Protein AF-A0AAV0XQW1-F1 (afdb_monomer)

Nearest PDB structures (foldseek):
  3zo5-assembly1_A  TM=8.911E-01  e=7.361E-09  Homo sapiens
  2iy1-assembly2_C  TM=8.736E-01  e=1.160E-08  Homo sapiens
  1tgz-assembly1_A  TM=8.941E-01  e=2.083E-08  Homo sapiens
  2g4d-assembly2_C  TM=8.515E-01  e=1.606E-08  Homo sapiens
  2xre-assembly1_B  TM=8.566E-01  e=4.850E-08  Homo sapiens

Secondary structure (DSSP, 8-state):
-----------PPPHHHHHHHHHHHHHH-SS-EEE--TTHHHHHHHHHHHHGGGGG-S-GGGSSEEEEEEEETTEEEEEEEETTTTEEEEEE-TTS--HHHHHHHHHHHHHHHHHTTPPPP-PEEEEEE----SSGGGS--

InterPro domains:
  IPR003653 Ulp1 protease family, C-terminal catalytic domain [PS50600] (1-141)
  IPR038765 Papain-like cysteine peptidase superfamily [SSF54001] (14-140)

Foldseek 3Di:
DDDPPPPDDLDADDQVNLVVVVVVVCVPDPFQEAEARQCLLVCCVVVNDPVSVVRCVDVNLPGQKYWHWYADPLAIKIWIARNVVQETEIEGAPPDDCVVVSVSVLVVQQVSCVVVVHHRDDHHYYYDHDPHDPDSRPNSD

Organism: NCBI:txid13131

Solvent-accessible surface area (backbone atoms only — not comparable to full-atom values): 8409 Å² total; per-residue (Å²): 141,81,82,81,78,78,79,71,80,87,59,63,72,48,67,69,58,54,41,53,50,46,50,49,53,39,69,73,43,94,56,54,47,44,66,52,54,56,63,47,62,62,48,35,72,75,58,32,77,75,70,44,41,78,85,53,71,58,70,69,81,79,27,52,35,39,39,40,50,42,81,54,96,76,34,36,31,42,38,39,32,35,55,86,78,35,34,40,36,38,41,35,53,80,90,63,88,58,66,66,60,53,51,51,50,51,50,50,53,36,55,50,31,47,74,74,73,39,77,69,73,84,68,44,79,46,80,43,77,50,85,79,66,98,46,55,54,56,45,66,119

Mean predicted aligned error: 7.49 Å

Structure (mmCIF, N/CA/C/O backbone):
data_AF-A0AAV0XQW1-F1
#
_entry.id   AF-A0AAV0XQW1-F1
#
loop_
_atom_site.group_PDB
_atom_site.id
_atom_site.type_symbol
_atom_site.label_atom_id
_atom_site.label_alt_id
_atom_site.label_comp_id
_atom_site.label_asym_id
_atom_site.label_entity_id
_atom_site.label_seq_id
_atom_site.pdbx_PDB_ins_code
_atom_site.Cartn_x
_atom_site.Cartn_y
_atom_site.Cartn_z
_atom_site.occupancy
_atom_site.B_iso_or_equiv
_atom_site.auth_seq_id
_atom_site.auth_comp_id
_atom_site.auth_asym_id
_atom_site.auth_atom_id
_atom_site.pdbx_PDB_model_num
ATOM 1 N N . MET A 1 1 ? 1.224 -16.146 -49.304 1.00 38.97 1 MET A N 1
ATOM 2 C CA . MET A 1 1 ? 1.837 -15.826 -47.997 1.00 38.97 1 MET A CA 1
ATOM 3 C C . MET A 1 1 ? 1.638 -14.343 -47.729 1.00 38.97 1 MET A C 1
ATOM 5 O O . MET A 1 1 ? 2.346 -13.537 -48.308 1.00 38.97 1 MET A O 1
ATOM 9 N N . ALA A 1 2 ? 0.646 -13.985 -46.917 1.00 38.47 2 ALA A N 1
ATOM 10 C CA . ALA A 1 2 ? 0.501 -12.642 -46.366 1.00 38.47 2 ALA A CA 1
ATOM 11 C C . ALA A 1 2 ? 0.439 -12.821 -44.848 1.00 38.47 2 ALA A C 1
ATOM 13 O O . ALA A 1 2 ? -0.540 -13.347 -44.322 1.00 38.47 2 ALA A O 1
ATOM 14 N N . GLY A 1 3 ? 1.544 -12.519 -44.168 1.00 41.91 3 GLY A N 1
ATOM 15 C CA . GLY A 1 3 ? 1.596 -12.537 -42.713 1.00 41.91 3 GLY A CA 1
ATOM 16 C C . GLY A 1 3 ? 0.841 -11.325 -42.194 1.00 41.91 3 GLY A C 1
ATOM 17 O O . GLY A 1 3 ? 1.298 -10.199 -42.371 1.00 41.91 3 GLY A O 1
ATOM 18 N N . PHE A 1 4 ? -0.314 -11.548 -41.571 1.00 42.53 4 PHE A N 1
ATOM 19 C CA . PHE A 1 4 ? -0.938 -10.547 -40.718 1.00 42.53 4 PHE A CA 1
ATOM 20 C C . PHE A 1 4 ? 0.000 -10.314 -39.532 1.00 42.53 4 PHE A C 1
ATOM 22 O O . PHE A 1 4 ? 0.015 -11.084 -38.575 1.00 42.53 4 PHE A O 1
ATOM 29 N N . GLY A 1 5 ? 0.835 -9.280 -39.623 1.00 43.31 5 GLY A N 1
ATOM 30 C CA . GLY A 1 5 ? 1.560 -8.763 -38.476 1.00 43.31 5 GLY A CA 1
ATOM 31 C C . GLY A 1 5 ? 0.544 -8.164 -37.515 1.00 43.31 5 GLY A C 1
ATOM 32 O O . GLY A 1 5 ? 0.135 -7.019 -37.679 1.00 43.31 5 GLY A O 1
ATOM 33 N N . THR A 1 6 ? 0.100 -8.944 -36.534 1.00 43.91 6 THR A N 1
ATOM 34 C CA . THR A 1 6 ? -0.594 -8.413 -35.364 1.00 43.91 6 THR A CA 1
ATOM 35 C C . THR A 1 6 ? 0.389 -7.513 -34.628 1.00 43.91 6 THR A C 1
ATOM 37 O O . THR A 1 6 ? 1.218 -7.986 -33.851 1.00 43.91 6 THR A O 1
ATOM 40 N N . THR A 1 7 ? 0.331 -6.210 -34.889 1.00 40.72 7 THR A N 1
ATOM 41 C CA . THR A 1 7 ? 0.895 -5.198 -33.999 1.00 40.72 7 THR A CA 1
ATOM 42 C C . THR A 1 7 ? 0.102 -5.258 -32.699 1.00 40.72 7 THR A C 1
ATOM 44 O O . THR A 1 7 ? -0.914 -4.581 -32.547 1.00 40.72 7 THR A O 1
ATOM 47 N N . PHE A 1 8 ? 0.515 -6.131 -31.780 1.00 46.94 8 PHE A N 1
ATOM 48 C CA . PHE A 1 8 ? 0.062 -6.059 -30.398 1.00 46.94 8 PHE A CA 1
ATOM 49 C C . PHE A 1 8 ? 0.449 -4.678 -29.867 1.00 46.94 8 PHE A C 1
ATOM 51 O O . PHE A 1 8 ? 1.586 -4.240 -30.045 1.00 46.94 8 PHE A O 1
ATOM 58 N N . TYR A 1 9 ? -0.524 -3.970 -29.298 1.00 46.00 9 TYR A N 1
ATOM 59 C CA . TYR A 1 9 ? -0.374 -2.613 -28.789 1.00 46.00 9 TYR A CA 1
ATOM 60 C C . TYR A 1 9 ? 0.872 -2.503 -27.898 1.00 46.00 9 TYR A C 1
ATOM 62 O O . TYR A 1 9 ? 0.914 -3.048 -26.803 1.00 46.00 9 TYR A O 1
ATOM 70 N N . THR A 1 10 ? 1.88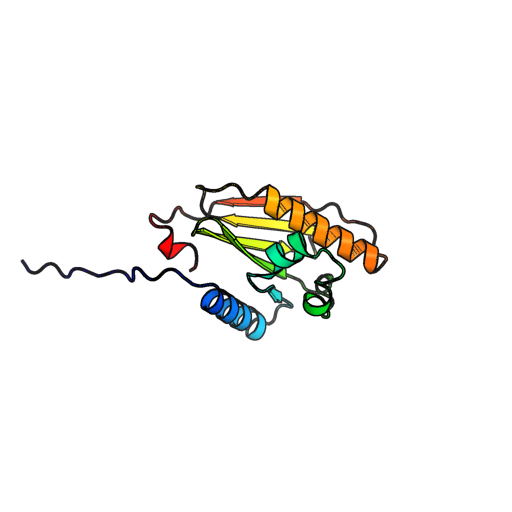4 -1.760 -28.343 1.00 51.03 10 THR A N 1
ATOM 71 C CA . THR A 1 10 ? 3.092 -1.437 -27.564 1.00 51.03 10 THR A CA 1
ATOM 72 C C . THR A 1 10 ? 2.829 -0.313 -26.555 1.00 51.03 10 THR A C 1
ATOM 74 O O . THR A 1 10 ? 3.715 0.486 -26.258 1.00 51.03 10 THR A O 1
ATOM 77 N N . TYR A 1 11 ? 1.589 -0.167 -26.084 1.00 59.00 11 TYR A N 1
ATOM 78 C CA . TYR A 1 11 ? 1.206 0.956 -25.239 1.00 59.00 11 TYR A CA 1
ATOM 79 C C . TYR A 1 11 ? 1.411 0.573 -23.776 1.00 59.00 11 TYR A C 1
ATOM 81 O O . TYR A 1 11 ? 0.718 -0.296 -23.255 1.00 59.00 11 TYR A O 1
ATOM 89 N N . LYS A 1 12 ? 2.381 1.211 -23.113 1.00 66.38 12 LYS A N 1
ATOM 90 C CA . LYS A 1 12 ? 2.540 1.089 -21.660 1.00 66.38 12 LYS A CA 1
ATOM 91 C C . LYS A 1 12 ? 1.329 1.720 -20.974 1.00 66.38 12 LYS A C 1
ATOM 93 O O . LYS A 1 12 ? 0.874 2.796 -21.366 1.00 66.38 12 LYS A O 1
ATOM 98 N N . TYR A 1 13 ? 0.818 1.061 -19.941 1.00 78.56 13 TYR A N 1
ATOM 99 C CA . TYR A 1 13 ? -0.263 1.606 -19.130 1.00 78.56 13 TYR A CA 1
ATOM 100 C C . TYR A 1 13 ? 0.299 2.747 -18.286 1.00 78.56 13 TYR A C 1
ATOM 102 O O . TYR A 1 13 ? 1.233 2.539 -17.518 1.00 78.56 13 TYR A O 1
ATOM 110 N N . ASN A 1 14 ? -0.237 3.953 -18.470 1.00 88.38 14 ASN A N 1
ATOM 111 C CA . ASN A 1 14 ? 0.152 5.112 -17.671 1.00 88.38 14 ASN A CA 1
ATOM 112 C C . ASN A 1 14 ? -0.661 5.190 -16.373 1.00 88.38 14 ASN A C 1
ATOM 114 O O . ASN A 1 14 ? -1.723 4.577 -16.227 1.00 88.38 14 ASN A O 1
ATOM 118 N N . GLU A 1 15 ? -0.175 6.008 -15.448 1.00 90.44 15 GLU A N 1
ATOM 119 C CA . GLU A 1 15 ? -0.722 6.211 -14.111 1.00 90.44 15 GLU A CA 1
ATOM 120 C C . GLU A 1 15 ? -2.193 6.641 -14.164 1.00 90.44 15 GLU A C 1
ATOM 122 O O . GLU A 1 15 ? -3.027 6.136 -13.416 1.00 90.44 15 GLU A O 1
ATOM 127 N N . ASN A 1 16 ? -2.547 7.536 -15.091 1.00 91.31 16 ASN A N 1
ATOM 128 C CA . ASN A 1 16 ? -3.919 8.019 -15.259 1.00 91.31 16 ASN A CA 1
ATOM 129 C C . ASN A 1 16 ? -4.885 6.892 -15.656 1.00 91.31 16 ASN A C 1
ATOM 131 O O . ASN A 1 16 ? -6.009 6.834 -15.159 1.00 91.31 16 ASN A O 1
ATOM 135 N N . MET A 1 17 ? -4.460 5.993 -16.544 1.00 90.81 17 MET A N 1
ATOM 136 C CA . MET A 1 17 ? -5.272 4.854 -16.961 1.00 90.81 17 MET A CA 1
ATOM 137 C C . MET A 1 17 ? -5.450 3.849 -15.819 1.00 90.81 17 MET A C 1
ATOM 139 O O . MET A 1 17 ? -6.576 3.414 -15.583 1.00 90.81 17 MET A O 1
ATOM 143 N N . ILE A 1 18 ? -4.382 3.546 -15.072 1.00 92.00 18 ILE A N 1
ATOM 144 C CA . ILE A 1 18 ? -4.449 2.673 -13.889 1.00 92.00 18 ILE A CA 1
ATOM 145 C C . ILE A 1 18 ? -5.386 3.259 -12.828 1.00 92.00 18 ILE A C 1
ATOM 147 O O . ILE A 1 18 ? -6.285 2.566 -12.353 1.00 92.00 18 ILE A O 1
ATOM 151 N N . ASN A 1 19 ? -5.244 4.548 -12.510 1.00 93.62 19 ASN A N 1
ATOM 152 C CA . ASN A 1 19 ? -6.105 5.235 -11.547 1.00 93.62 19 ASN A CA 1
ATOM 153 C C . ASN A 1 19 ? -7.585 5.164 -11.950 1.00 93.62 19 ASN A C 1
ATOM 155 O O . ASN A 1 19 ? -8.418 4.730 -11.158 1.00 93.62 19 ASN A O 1
ATOM 159 N N . LYS A 1 20 ? -7.908 5.494 -13.208 1.00 93.38 20 LYS A N 1
ATOM 160 C CA . LYS A 1 20 ? -9.285 5.408 -13.725 1.00 93.38 20 LYS A CA 1
ATOM 161 C C . LYS A 1 20 ? -9.849 3.993 -13.646 1.00 93.38 20 LYS A C 1
ATOM 163 O O . LYS A 1 20 ? -11.023 3.816 -13.333 1.00 93.38 20 LYS A O 1
ATOM 168 N N . TYR A 1 21 ? -9.034 2.986 -13.940 1.00 93.31 21 TYR A N 1
ATOM 169 C CA . TYR A 1 21 ? -9.467 1.596 -13.874 1.00 93.31 21 TYR A CA 1
ATOM 170 C C . TYR A 1 21 ? -9.763 1.154 -12.434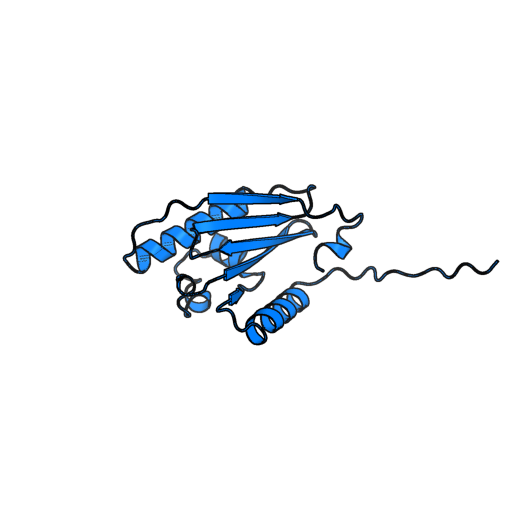 1.00 93.31 21 TYR A C 1
ATOM 172 O O . TYR A 1 21 ? -10.797 0.538 -12.173 1.00 93.31 21 TYR A O 1
ATOM 180 N N . LEU A 1 22 ? -8.913 1.528 -11.476 1.00 93.69 22 LEU A N 1
ATOM 181 C CA . LEU A 1 22 ? -9.160 1.265 -10.058 1.00 93.69 22 LEU A CA 1
ATOM 182 C C . LEU A 1 22 ? -10.403 2.000 -9.537 1.00 93.69 22 LEU A C 1
ATOM 184 O O . LEU A 1 22 ? -11.180 1.422 -8.771 1.00 93.69 22 LEU A O 1
ATOM 188 N N . ASP A 1 23 ? -10.647 3.228 -9.991 1.00 93.25 23 ASP A N 1
ATOM 189 C CA . ASP A 1 23 ? -11.872 3.965 -9.669 1.00 93.25 23 ASP A CA 1
ATOM 190 C C . ASP A 1 23 ? -13.122 3.237 -10.192 1.00 93.25 23 ASP A C 1
ATOM 192 O O . ASP A 1 23 ? -14.116 3.113 -9.471 1.00 93.25 23 ASP A O 1
ATOM 196 N N . LEU A 1 24 ? -13.069 2.665 -11.402 1.00 93.69 24 LEU A N 1
ATOM 197 C CA . LEU A 1 24 ? -14.155 1.832 -11.931 1.00 93.69 24 LEU A CA 1
ATOM 198 C C . LEU A 1 24 ? -14.388 0.581 -11.071 1.00 93.69 24 LEU A C 1
ATOM 200 O O . LEU A 1 24 ? -15.533 0.302 -10.712 1.00 93.69 24 LEU A O 1
ATOM 204 N N . ILE A 1 25 ? -13.322 -0.132 -10.684 1.00 91.44 25 ILE A N 1
ATOM 205 C CA . ILE A 1 25 ? -13.415 -1.316 -9.810 1.00 91.44 25 ILE A CA 1
ATOM 206 C C . ILE A 1 25 ? -14.073 -0.952 -8.477 1.00 91.44 25 ILE A C 1
ATOM 208 O O . ILE A 1 25 ? -14.979 -1.649 -8.015 1.00 91.44 25 ILE A O 1
ATOM 212 N N . THR A 1 26 ? -13.626 0.133 -7.845 1.00 91.62 26 THR A N 1
ATOM 213 C CA . THR A 1 26 ? -14.165 0.551 -6.544 1.00 91.62 26 THR A CA 1
ATOM 214 C C . THR A 1 26 ? -15.608 1.037 -6.635 1.00 91.62 26 THR A C 1
ATOM 216 O O . THR A 1 26 ? -16.384 0.756 -5.725 1.00 91.62 26 THR A O 1
ATOM 219 N N . THR A 1 27 ? -15.993 1.688 -7.737 1.00 90.62 27 THR A N 1
ATOM 220 C CA . THR A 1 27 ? -17.355 2.203 -7.950 1.00 90.62 27 THR A CA 1
ATOM 221 C C . THR A 1 27 ? -18.360 1.093 -8.263 1.00 90.62 27 THR A C 1
ATOM 223 O O . THR A 1 27 ? -19.498 1.144 -7.802 1.00 90.62 27 THR A O 1
ATOM 226 N N . GLN A 1 28 ? -17.963 0.082 -9.040 1.00 90.31 28 GLN A N 1
ATOM 227 C CA . GLN A 1 28 ? -18.856 -1.008 -9.459 1.00 90.31 28 GLN A CA 1
ATOM 228 C C . GLN A 1 28 ? -18.962 -2.138 -8.426 1.00 90.31 28 GLN A C 1
ATOM 230 O O . GLN A 1 28 ? -19.902 -2.934 -8.451 1.00 90.31 28 GLN A O 1
ATOM 235 N N . SER A 1 29 ? -17.998 -2.233 -7.512 1.00 88.19 29 SER A N 1
ATOM 236 C CA . SER A 1 29 ? -17.962 -3.274 -6.494 1.00 88.19 29 SER A CA 1
ATOM 237 C C . SER A 1 29 ? -19.018 -3.061 -5.403 1.00 88.19 29 SER A C 1
ATOM 239 O O . SER A 1 29 ? -19.082 -2.019 -4.758 1.00 88.19 29 SER A O 1
ATOM 241 N N . THR A 1 30 ? -19.768 -4.117 -5.074 1.00 87.44 30 THR A N 1
ATOM 242 C CA . THR A 1 30 ? -20.634 -4.160 -3.877 1.00 87.44 30 THR A CA 1
ATOM 243 C C . THR A 1 30 ? -19.841 -4.347 -2.575 1.00 87.44 30 THR A C 1
ATOM 245 O O . THR A 1 30 ? -20.364 -4.175 -1.470 1.00 87.44 30 THR A O 1
ATOM 248 N N . LEU A 1 31 ? -18.556 -4.706 -2.674 1.00 87.44 31 LEU A N 1
ATOM 249 C CA . LEU A 1 31 ? -17.630 -4.749 -1.546 1.00 87.44 31 LEU A CA 1
ATOM 250 C C . LEU A 1 31 ? -17.107 -3.342 -1.240 1.00 87.44 31 LEU A C 1
ATOM 252 O O . LEU A 1 31 ? -16.810 -2.570 -2.146 1.00 87.44 31 LEU A O 1
ATOM 256 N N . LYS A 1 32 ? -16.898 -3.044 0.049 1.00 90.12 32 LYS A N 1
ATOM 257 C CA . LYS A 1 32 ? -16.198 -1.828 0.493 1.00 90.12 32 LYS A CA 1
ATOM 258 C C . LYS A 1 32 ? -14.713 -1.929 0.129 1.00 90.12 32 LYS A C 1
ATOM 260 O O . LYS A 1 32 ? -13.937 -2.451 0.933 1.00 90.12 32 LYS A O 1
ATOM 265 N N . ILE A 1 33 ? -14.346 -1.477 -1.065 1.00 93.44 33 ILE A N 1
ATOM 266 C CA . ILE A 1 33 ? -12.967 -1.424 -1.564 1.00 93.44 33 ILE A CA 1
ATOM 267 C C . ILE A 1 33 ? -12.501 0.033 -1.553 1.00 93.44 33 ILE A C 1
ATOM 269 O O . ILE A 1 33 ? -13.267 0.932 -1.885 1.00 93.44 33 ILE A O 1
ATOM 273 N N . HIS A 1 34 ? -11.253 0.265 -1.160 1.00 94.00 34 HIS A N 1
ATOM 274 C CA . HIS A 1 34 ? -10.587 1.551 -1.335 1.00 94.00 34 HIS A CA 1
ATOM 275 C C . HIS A 1 34 ? -9.349 1.367 -2.201 1.00 94.00 34 HIS A C 1
ATOM 277 O O . HIS A 1 34 ? -8.537 0.491 -1.920 1.00 94.00 34 HIS A O 1
ATOM 283 N N . ALA A 1 35 ? -9.194 2.189 -3.229 1.00 95.00 35 ALA A N 1
ATOM 284 C CA . ALA A 1 35 ? -7.980 2.250 -4.022 1.00 95.00 35 ALA A CA 1
ATOM 285 C C . ALA A 1 35 ? -7.263 3.570 -3.746 1.00 95.00 35 ALA A C 1
ATOM 287 O O . ALA A 1 35 ? -7.897 4.623 -3.673 1.00 95.00 35 ALA A O 1
ATOM 288 N N . PHE A 1 36 ? -5.949 3.497 -3.573 1.00 95.62 36 PHE A N 1
ATOM 289 C CA . PHE A 1 36 ? -5.095 4.675 -3.572 1.00 95.62 36 PHE A CA 1
ATOM 290 C C . PHE A 1 36 ? -4.695 5.038 -5.000 1.00 95.62 36 PHE A C 1
ATOM 292 O O . PHE A 1 36 ? -4.590 4.161 -5.856 1.00 95.62 36 PHE A O 1
ATOM 299 N N . ASN A 1 37 ? -4.429 6.326 -5.236 1.00 94.06 37 ASN A N 1
ATOM 300 C CA . ASN A 1 37 ? -3.758 6.731 -6.469 1.00 94.06 37 ASN A CA 1
ATOM 301 C C . ASN A 1 37 ? -2.341 6.140 -6.499 1.00 94.06 37 ASN A C 1
ATOM 303 O O . ASN A 1 37 ? -1.724 5.978 -5.441 1.00 94.06 37 ASN A O 1
ATOM 307 N N . VAL A 1 38 ? -1.810 5.934 -7.700 1.00 93.75 38 VAL A N 1
ATOM 308 C CA . VAL A 1 38 ? -0.411 5.545 -7.935 1.00 93.75 38 VAL A CA 1
ATOM 309 C C . VAL A 1 38 ? 0.578 6.429 -7.173 1.00 93.75 38 VAL A C 1
ATOM 311 O O . VAL A 1 38 ? 1.477 5.908 -6.518 1.00 93.75 38 VAL A O 1
ATOM 314 N N . ASP A 1 39 ? 0.353 7.743 -7.131 1.00 92.75 39 ASP A N 1
ATOM 315 C CA . ASP A 1 39 ? 1.291 8.683 -6.498 1.00 92.75 39 ASP A CA 1
ATOM 316 C C . ASP A 1 39 ? 1.302 8.612 -4.960 1.00 92.75 39 ASP A C 1
ATOM 318 O O . ASP A 1 39 ? 2.112 9.264 -4.294 1.00 92.75 39 ASP A O 1
ATOM 322 N N . PHE A 1 40 ? 0.373 7.867 -4.349 1.00 94.25 40 PHE A N 1
ATOM 323 C CA . PHE A 1 40 ? 0.189 7.893 -2.902 1.00 94.25 40 PHE A CA 1
ATOM 324 C C . PHE A 1 40 ? 1.426 7.416 -2.142 1.00 94.25 40 PHE A C 1
ATOM 326 O O . PHE A 1 40 ? 1.797 8.036 -1.144 1.00 94.25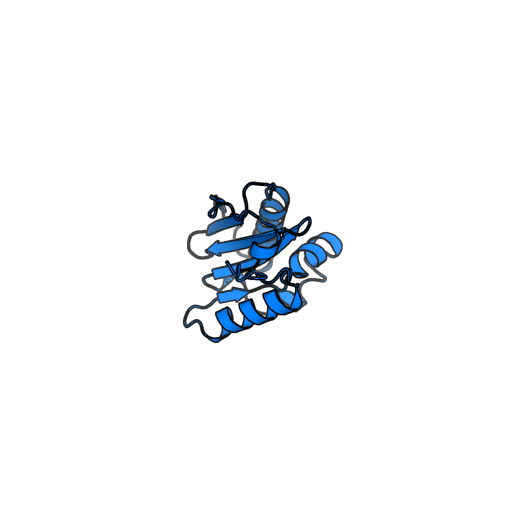 40 PHE A O 1
ATOM 333 N N . LEU A 1 41 ? 2.026 6.296 -2.559 1.00 93.44 41 LEU A N 1
ATOM 334 C CA . LEU A 1 41 ? 3.114 5.686 -1.796 1.00 93.44 41 LEU A CA 1
ATOM 335 C C . LEU A 1 41 ? 4.359 6.579 -1.808 1.00 93.44 41 LEU A C 1
ATOM 337 O O . LEU A 1 41 ? 4.950 6.802 -0.752 1.00 93.44 41 LEU A O 1
ATOM 341 N N . ASP A 1 42 ? 4.681 7.157 -2.962 1.00 92.12 42 ASP A N 1
ATOM 342 C CA . ASP A 1 42 ? 5.791 8.099 -3.118 1.00 92.12 42 ASP A CA 1
ATOM 343 C C . ASP A 1 42 ? 5.553 9.367 -2.303 1.00 92.12 42 ASP A C 1
ATOM 345 O O . ASP A 1 42 ? 6.420 9.816 -1.549 1.00 92.12 42 ASP A O 1
ATOM 349 N N . LYS A 1 43 ? 4.329 9.905 -2.354 1.00 91.94 43 LYS A N 1
ATOM 350 C CA . LYS A 1 43 ? 3.943 11.048 -1.524 1.00 91.94 43 LYS A CA 1
ATOM 351 C C . LYS A 1 43 ? 4.054 10.733 -0.034 1.00 91.94 43 LYS A C 1
ATOM 353 O O . LYS A 1 43 ? 4.497 11.566 0.752 1.00 91.94 43 LYS A O 1
ATOM 358 N N . TYR A 1 44 ? 3.662 9.530 0.371 1.00 92.69 44 TYR A N 1
ATOM 359 C CA . TYR A 1 44 ? 3.763 9.081 1.753 1.00 92.69 44 TYR A CA 1
ATOM 360 C C . TYR A 1 44 ? 5.211 8.926 2.220 1.00 92.69 44 TYR A C 1
ATOM 362 O O . TYR A 1 44 ? 5.518 9.265 3.363 1.00 92.69 44 TYR A O 1
ATOM 370 N N . LEU A 1 45 ? 6.094 8.435 1.355 1.00 91.44 45 LEU A N 1
ATOM 371 C CA . LEU A 1 45 ? 7.520 8.313 1.638 1.00 91.44 45 LEU A CA 1
ATOM 372 C C . LEU A 1 45 ? 8.189 9.674 1.826 1.00 91.44 45 LEU A C 1
ATOM 374 O O . LEU A 1 45 ? 8.949 9.840 2.780 1.00 91.44 45 LEU A O 1
ATOM 378 N N . ASN A 1 46 ? 7.867 10.634 0.960 1.00 90.56 46 ASN A N 1
ATOM 379 C CA . ASN A 1 46 ? 8.476 11.963 0.972 1.00 90.56 46 ASN A CA 1
ATOM 380 C C . ASN A 1 46 ? 7.912 12.855 2.086 1.00 90.56 46 ASN A C 1
ATOM 382 O O . ASN A 1 46 ? 8.667 13.460 2.845 1.00 90.56 46 ASN A O 1
ATOM 386 N N . ASP A 1 47 ? 6.585 12.896 2.221 1.00 90.38 47 ASP A N 1
ATOM 387 C CA . ASP A 1 47 ? 5.906 13.892 3.056 1.00 90.38 47 ASP A CA 1
ATOM 388 C C . ASP A 1 47 ? 5.402 13.303 4.395 1.00 90.38 47 ASP A C 1
ATOM 390 O O . ASP A 1 47 ? 5.011 14.014 5.329 1.00 90.38 47 ASP A O 1
ATOM 394 N N . GLY A 1 48 ? 5.379 11.974 4.516 1.00 87.44 48 GLY A N 1
ATOM 395 C CA . GLY A 1 48 ? 4.934 11.268 5.712 1.00 87.44 48 GLY A CA 1
ATOM 396 C C . GLY A 1 48 ? 3.421 11.312 5.972 1.00 87.44 48 GLY A C 1
ATOM 397 O O . GLY A 1 48 ? 2.586 11.715 5.159 1.00 87.44 48 GLY A O 1
ATOM 398 N N . MET A 1 49 ? 3.034 10.862 7.172 1.00 82.94 49 MET A N 1
ATOM 399 C CA . MET A 1 49 ? 1.626 10.683 7.569 1.00 82.94 49 MET A CA 1
ATOM 400 C C . MET A 1 49 ? 0.816 11.981 7.679 1.00 82.94 49 MET A C 1
ATOM 402 O O . MET A 1 49 ? -0.410 11.909 7.646 1.00 82.94 49 MET A O 1
ATOM 406 N N . ARG A 1 50 ? 1.447 13.138 7.930 1.00 82.69 50 ARG A N 1
ATOM 407 C CA . ARG A 1 50 ? 0.728 14.404 8.177 1.00 82.69 50 ARG A CA 1
ATOM 408 C C . ARG A 1 50 ? 0.204 15.009 6.879 1.00 82.69 50 ARG A C 1
ATOM 410 O O . ARG A 1 50 ? -0.986 15.302 6.799 1.00 82.69 50 ARG A O 1
ATOM 417 N N . GLU A 1 51 ? 1.045 15.072 5.860 1.00 84.06 51 GLU A N 1
ATOM 418 C CA . GLU A 1 51 ? 0.704 15.666 4.564 1.00 84.06 51 GLU A CA 1
ATOM 419 C C . GLU A 1 51 ? -0.187 14.752 3.711 1.00 84.06 51 GLU A C 1
ATOM 421 O O . GLU A 1 51 ? -1.040 15.202 2.948 1.00 84.06 51 GLU A O 1
ATOM 426 N N . THR A 1 52 ? -0.101 13.436 3.915 1.00 82.44 52 THR A N 1
ATOM 427 C CA . THR A 1 52 ? -0.966 12.453 3.237 1.00 82.44 52 THR A CA 1
ATOM 428 C C . THR A 1 52 ? -2.345 12.283 3.885 1.00 82.44 52 THR A C 1
ATOM 430 O O . THR A 1 52 ? -3.137 11.427 3.484 1.00 82.44 52 THR A O 1
ATOM 433 N N . ARG A 1 53 ? -2.715 13.114 4.872 1.00 79.62 53 ARG A N 1
ATOM 434 C CA . ARG A 1 53 ? -4.030 13.020 5.537 1.00 79.62 53 ARG A CA 1
ATOM 435 C C . ARG A 1 53 ? -5.201 13.235 4.586 1.00 79.62 53 ARG A C 1
ATOM 437 O O . ARG A 1 53 ? -6.217 12.560 4.728 1.00 79.62 53 ARG A O 1
ATOM 444 N N . VAL A 1 54 ? -5.059 14.109 3.592 1.00 78.81 54 VAL A N 1
ATOM 445 C CA . VAL A 1 54 ? -6.128 14.389 2.615 1.00 78.81 54 VAL A CA 1
ATOM 446 C C . VAL A 1 54 ? -6.540 13.131 1.847 1.00 78.81 54 VAL A C 1
ATOM 448 O O . VAL A 1 54 ? -7.723 12.913 1.602 1.00 78.81 54 VAL A O 1
ATOM 451 N N . TRP A 1 55 ? -5.576 12.255 1.592 1.00 78.75 55 TRP A N 1
ATOM 452 C CA . TRP A 1 55 ? -5.715 11.011 0.840 1.00 78.75 55 TRP A CA 1
ATOM 453 C C . TRP A 1 55 ? -6.320 9.863 1.649 1.00 78.75 55 TRP A C 1
ATOM 455 O O . TRP A 1 55 ? -6.531 8.763 1.161 1.00 78.75 55 TRP A O 1
ATOM 465 N N . THR A 1 56 ? -6.598 10.122 2.921 1.00 80.19 56 THR A N 1
ATOM 466 C CA . THR A 1 56 ? -6.999 9.123 3.919 1.00 80.19 56 THR A CA 1
ATOM 467 C C . THR A 1 56 ? -8.137 9.650 4.795 1.00 80.19 56 THR A C 1
ATOM 469 O O . THR A 1 56 ? -8.301 9.223 5.939 1.00 80.19 56 THR A O 1
ATOM 472 N N . LYS A 1 57 ? -8.888 10.632 4.274 1.00 71.88 57 LYS A N 1
ATOM 473 C CA . LYS A 1 57 ? -10.051 11.237 4.940 1.00 71.88 57 LYS A CA 1
ATOM 474 C C . LYS A 1 57 ? -11.164 10.215 5.170 1.00 71.88 57 LYS A C 1
ATOM 476 O O . LYS A 1 57 ? -11.839 10.258 6.192 1.00 71.88 57 LYS A O 1
ATOM 481 N N . ILE A 1 58 ? -11.332 9.282 4.236 1.00 73.75 58 ILE A N 1
ATOM 482 C CA . ILE A 1 58 ? -12.210 8.124 4.408 1.00 73.75 58 ILE A CA 1
ATOM 483 C C . ILE A 1 58 ? -11.541 7.190 5.424 1.00 73.75 58 ILE A C 1
ATOM 485 O O . ILE A 1 58 ? -10.324 7.015 5.351 1.00 73.75 58 ILE A O 1
ATOM 489 N N . PRO A 1 59 ? -12.277 6.565 6.362 1.00 81.50 59 PRO A N 1
ATOM 490 C CA . PRO A 1 59 ? -11.704 5.583 7.274 1.00 81.50 59 PRO A CA 1
ATOM 491 C C . PRO A 1 59 ? -11.256 4.335 6.496 1.00 81.50 59 PRO A C 1
ATOM 493 O O . PRO A 1 59 ? -11.968 3.337 6.417 1.00 81.50 59 PRO A O 1
ATOM 496 N N . VAL A 1 60 ? -10.053 4.395 5.915 1.00 86.94 60 VAL A N 1
ATOM 497 C CA . VAL A 1 60 ? -9.487 3.380 5.012 1.00 86.94 60 VAL A CA 1
ATOM 498 C C . VAL A 1 60 ? -9.464 2.003 5.677 1.00 86.94 60 VAL A C 1
ATOM 500 O O . VAL A 1 60 ? -9.763 0.999 5.040 1.00 86.94 60 VAL A O 1
ATOM 503 N N . LEU A 1 61 ? -9.210 1.946 6.988 1.00 88.50 61 LEU A N 1
ATOM 504 C CA . LEU A 1 61 ? -9.201 0.697 7.756 1.00 88.50 61 LEU A CA 1
ATOM 505 C C . LEU A 1 61 ? -10.591 0.054 7.943 1.00 88.50 61 LEU A C 1
ATOM 507 O O . LEU A 1 61 ? -10.651 -1.120 8.307 1.00 88.50 61 LEU A O 1
ATOM 511 N N . ASN A 1 62 ? -11.683 0.775 7.661 1.00 89.88 62 ASN A N 1
ATOM 512 C CA . ASN A 1 62 ? -13.055 0.244 7.685 1.00 89.88 62 ASN A CA 1
ATOM 513 C C . ASN A 1 62 ? -13.468 -0.394 6.346 1.00 89.88 62 ASN A C 1
ATOM 515 O O . ASN A 1 62 ? -14.565 -0.951 6.233 1.00 89.88 62 ASN A O 1
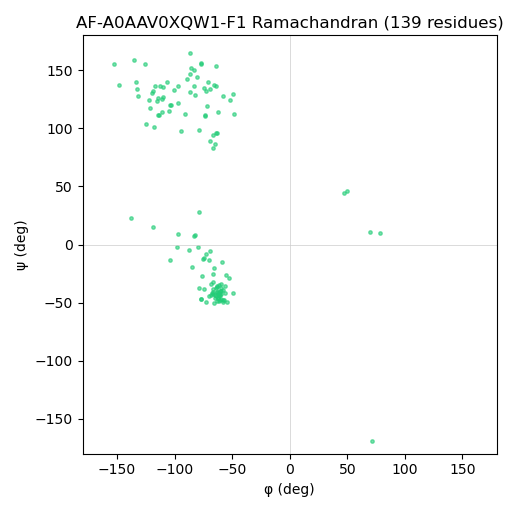ATOM 519 N N . THR A 1 63 ? -12.619 -0.310 5.321 1.00 92.12 63 THR A N 1
ATOM 520 C CA . THR A 1 63 ? -12.819 -1.017 4.049 1.00 92.12 63 THR A CA 1
ATOM 521 C C . THR A 1 63 ? -12.441 -2.488 4.213 1.00 92.12 63 THR A C 1
ATOM 523 O O . THR A 1 63 ? -11.679 -2.838 5.112 1.00 92.12 63 THR A O 1
ATOM 526 N N . LYS A 1 64 ? -12.992 -3.379 3.384 1.00 93.88 64 LYS A N 1
ATOM 527 C CA . LYS A 1 64 ? -12.639 -4.810 3.386 1.00 93.88 64 LYS A CA 1
ATOM 528 C C . LYS A 1 64 ? -11.323 -5.063 2.650 1.00 93.88 64 LYS A C 1
ATOM 530 O O . LYS A 1 64 ? -10.553 -5.932 3.064 1.00 93.88 64 LYS A O 1
ATOM 535 N N . ILE A 1 65 ? -11.109 -4.326 1.561 1.00 95.75 65 ILE A N 1
ATOM 536 C CA . ILE A 1 65 ? -9.967 -4.462 0.660 1.00 95.75 65 ILE A CA 1
ATOM 537 C C . ILE A 1 65 ? -9.396 -3.072 0.396 1.00 95.75 65 ILE A C 1
ATOM 539 O O . ILE A 1 65 ? -10.152 -2.145 0.106 1.00 95.75 65 ILE A O 1
ATOM 543 N N . ILE A 1 66 ? -8.073 -2.948 0.481 1.00 96.38 66 ILE A N 1
ATOM 544 C CA . ILE A 1 66 ? -7.348 -1.738 0.091 1.00 96.38 66 ILE A CA 1
ATOM 545 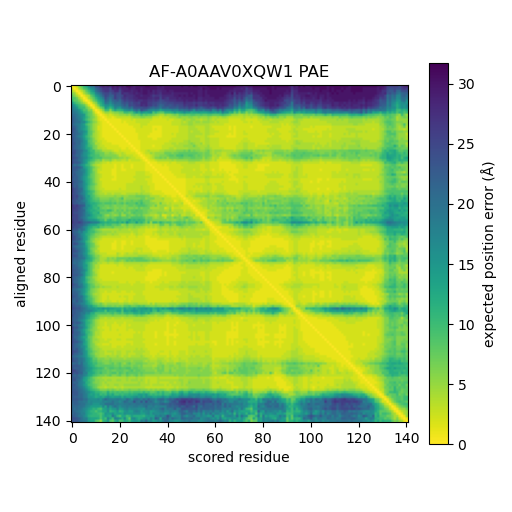C C . ILE A 1 66 ? -6.395 -2.089 -1.049 1.00 96.38 66 ILE A C 1
ATOM 547 O O . ILE A 1 66 ? -5.676 -3.080 -0.944 1.00 96.38 66 ILE A O 1
ATOM 551 N N . LEU A 1 67 ? -6.388 -1.289 -2.109 1.00 96.75 67 LEU A N 1
ATOM 552 C CA . LEU A 1 67 ? -5.560 -1.474 -3.296 1.00 96.75 67 LEU A CA 1
ATOM 553 C C . LEU A 1 67 ? -4.487 -0.382 -3.358 1.00 96.75 67 LEU A C 1
ATOM 555 O O . LEU A 1 67 ? -4.804 0.805 -3.290 1.00 96.75 67 LEU A O 1
ATOM 559 N N . PHE A 1 68 ? -3.234 -0.802 -3.497 1.00 96.62 68 PHE A N 1
ATOM 560 C CA . PHE A 1 68 ? -2.076 0.051 -3.742 1.00 96.62 68 PHE A CA 1
ATOM 561 C C . PHE A 1 68 ? -1.465 -0.335 -5.092 1.00 96.62 68 PHE A C 1
ATOM 563 O O . PHE A 1 68 ? -0.784 -1.364 -5.162 1.00 96.62 68 PHE A O 1
ATOM 570 N N . PRO A 1 69 ? -1.717 0.432 -6.165 1.00 95.56 69 PRO A N 1
ATOM 571 C CA . PRO A 1 69 ? -0.952 0.276 -7.393 1.00 95.56 69 PRO A CA 1
ATOM 572 C C . PRO A 1 69 ? 0.480 0.765 -7.163 1.00 95.56 69 PRO A C 1
ATOM 574 O O . PRO A 1 69 ? 0.693 1.828 -6.584 1.00 95.56 69 PRO A O 1
ATOM 577 N N . ILE A 1 70 ? 1.452 -0.025 -7.603 1.00 93.75 70 ILE A N 1
ATOM 578 C CA . ILE A 1 70 ? 2.879 0.246 -7.449 1.00 93.75 70 ILE A CA 1
ATOM 579 C C . ILE A 1 70 ? 3.505 0.273 -8.837 1.00 93.75 70 ILE A C 1
ATOM 581 O O . ILE A 1 70 ? 3.387 -0.705 -9.573 1.00 93.75 70 ILE A O 1
ATOM 585 N N . HIS A 1 71 ? 4.182 1.368 -9.173 1.00 90.50 71 HIS A N 1
ATOM 586 C CA . HIS A 1 71 ? 4.905 1.514 -10.432 1.00 90.50 71 HIS A CA 1
ATOM 587 C C . HIS A 1 71 ? 6.402 1.630 -10.145 1.00 90.50 71 HIS A C 1
ATOM 589 O O . HIS A 1 71 ? 6.850 2.615 -9.564 1.00 90.50 71 HIS A O 1
ATOM 595 N N . ILE A 1 72 ? 7.190 0.618 -10.518 1.00 85.94 72 ILE A N 1
ATOM 596 C CA . ILE A 1 72 ? 8.645 0.613 -10.303 1.00 85.94 72 ILE A CA 1
ATOM 597 C C . ILE A 1 72 ? 9.332 0.201 -11.593 1.00 85.94 72 ILE A C 1
ATOM 599 O O . ILE A 1 72 ? 9.047 -0.866 -12.123 1.00 85.94 72 ILE A O 1
ATOM 603 N N . LYS A 1 73 ? 10.298 1.005 -12.057 1.00 82.00 73 LYS A N 1
ATOM 604 C CA . LYS A 1 73 ? 11.160 0.677 -13.211 1.00 82.00 73 LYS A CA 1
ATOM 605 C C . LYS A 1 73 ? 10.368 0.158 -14.424 1.00 82.00 73 LYS A C 1
ATOM 607 O O . LYS A 1 73 ? 10.781 -0.804 -15.061 1.00 82.00 73 LYS A O 1
ATOM 612 N N . GLU A 1 74 ? 9.251 0.818 -14.733 1.00 79.94 74 GLU A N 1
ATOM 613 C CA . GLU A 1 74 ? 8.350 0.484 -15.849 1.00 79.94 74 GLU A CA 1
ATOM 614 C C . GLU A 1 74 ? 7.533 -0.815 -15.700 1.00 79.94 74 GLU A C 1
ATOM 616 O O . GLU A 1 74 ? 6.903 -1.251 -16.663 1.00 79.94 74 GLU A O 1
ATOM 621 N N . GLU A 1 75 ? 7.522 -1.432 -14.517 1.00 84.06 75 GLU A N 1
ATOM 622 C CA . GLU A 1 75 ? 6.683 -2.587 -14.193 1.00 84.06 75 GLU A CA 1
ATOM 623 C C . GLU A 1 75 ? 5.632 -2.200 -13.149 1.00 84.06 75 GLU A C 1
ATOM 625 O O . GLU A 1 75 ? 5.921 -1.551 -12.134 1.00 84.06 75 GLU A O 1
ATOM 630 N N . TRP A 1 76 ? 4.407 -2.654 -13.387 1.00 89.25 76 TRP A N 1
ATOM 631 C CA . TRP A 1 76 ? 3.306 -2.527 -12.449 1.00 89.25 76 TRP A CA 1
ATOM 632 C C . TRP A 1 76 ? 3.242 -3.725 -11.503 1.00 89.25 76 TRP A C 1
ATOM 634 O O . TRP A 1 76 ? 3.447 -4.880 -11.879 1.00 89.25 76 TRP A O 1
ATOM 644 N N . ALA A 1 77 ? 2.906 -3.436 -10.254 1.00 92.06 77 ALA A N 1
ATOM 645 C CA . ALA A 1 77 ? 2.483 -4.418 -9.273 1.00 92.06 77 ALA A CA 1
ATOM 646 C C . ALA A 1 77 ? 1.261 -3.900 -8.520 1.00 92.06 77 ALA A C 1
ATOM 648 O O . ALA A 1 77 ? 1.008 -2.696 -8.435 1.00 92.06 77 ALA A O 1
ATOM 649 N N . LEU A 1 78 ? 0.513 -4.825 -7.929 1.00 94.81 78 LEU A N 1
ATOM 650 C CA . LEU A 1 78 ? -0.634 -4.502 -7.096 1.00 94.81 78 LEU A CA 1
ATOM 651 C C . LEU A 1 78 ? -0.423 -5.077 -5.701 1.00 94.81 78 LEU A C 1
ATOM 653 O O . LEU A 1 78 ? -0.355 -6.293 -5.511 1.00 94.81 78 LEU A O 1
ATOM 657 N N . ILE A 1 79 ? -0.361 -4.199 -4.702 1.00 96.44 79 ILE A N 1
ATOM 658 C CA . ILE A 1 79 ? -0.374 -4.606 -3.300 1.00 96.44 79 ILE A CA 1
ATOM 659 C C . ILE A 1 79 ? -1.806 -4.487 -2.771 1.00 96.44 79 ILE A C 1
ATOM 661 O O . ILE A 1 79 ? -2.425 -3.425 -2.793 1.00 96.44 79 ILE A O 1
ATOM 665 N N . VAL A 1 80 ? -2.342 -5.602 -2.282 1.00 96.75 80 VAL A N 1
ATOM 666 C CA . VAL A 1 80 ? -3.720 -5.748 -1.812 1.00 96.75 80 VAL A CA 1
ATOM 667 C C . VAL A 1 80 ? -3.730 -6.013 -0.314 1.00 96.75 80 VAL A C 1
ATOM 669 O O . VAL A 1 80 ? -3.113 -6.959 0.174 1.00 96.75 80 VAL A O 1
ATOM 672 N N . ILE A 1 81 ? -4.479 -5.207 0.435 1.00 97.38 81 ILE A N 1
ATOM 673 C CA . ILE A 1 81 ? -4.651 -5.377 1.877 1.00 97.38 81 ILE A CA 1
ATOM 674 C C . ILE A 1 81 ? -6.017 -5.971 2.163 1.00 97.38 81 ILE A C 1
ATOM 676 O O . ILE A 1 81 ? -7.044 -5.344 1.916 1.00 97.38 81 ILE A O 1
ATOM 680 N N . PHE A 1 82 ? -6.029 -7.139 2.791 1.00 96.12 82 PHE A N 1
ATOM 681 C CA . PHE A 1 82 ? -7.229 -7.736 3.357 1.00 96.12 82 PHE A CA 1
ATOM 682 C C . PHE A 1 82 ? -7.329 -7.354 4.835 1.00 96.12 82 PHE A C 1
ATOM 684 O O . PHE A 1 82 ? -6.705 -7.964 5.711 1.00 96.12 82 PHE A O 1
ATOM 691 N N . THR A 1 83 ? -8.117 -6.320 5.130 1.00 94.19 83 THR A N 1
ATOM 692 C CA . THR A 1 83 ? -8.153 -5.672 6.454 1.00 94.19 83 THR A CA 1
ATOM 693 C C . THR A 1 83 ? -8.715 -6.567 7.557 1.00 94.19 83 THR A C 1
ATOM 695 O O . THR A 1 83 ? -8.277 -6.459 8.706 1.00 94.19 83 THR A O 1
ATOM 698 N N . LYS A 1 84 ? -9.657 -7.464 7.225 1.00 92.81 84 LYS A N 1
ATOM 699 C CA . LYS A 1 84 ? -10.301 -8.388 8.176 1.00 92.81 84 LYS A CA 1
ATOM 700 C C . LYS A 1 84 ? -9.333 -9.463 8.670 1.00 92.81 84 LYS A C 1
ATOM 702 O O . LYS A 1 84 ? -9.271 -9.720 9.865 1.00 92.81 84 LYS A O 1
ATOM 707 N N . ILE A 1 85 ? -8.560 -10.050 7.757 1.00 95.12 85 ILE A N 1
ATOM 708 C CA . ILE A 1 85 ? -7.608 -11.140 8.043 1.00 95.12 85 ILE A CA 1
ATOM 709 C C . ILE A 1 85 ? -6.165 -10.648 8.231 1.00 95.12 85 ILE A C 1
ATOM 711 O O . ILE A 1 85 ? -5.237 -11.450 8.261 1.00 95.12 85 ILE A O 1
ATOM 715 N N . LYS A 1 86 ? -5.962 -9.327 8.310 1.00 95.94 86 LYS A N 1
ATOM 716 C CA . LYS A 1 86 ? -4.659 -8.677 8.526 1.00 95.94 86 LYS A CA 1
ATOM 717 C C . LYS A 1 86 ? -3.556 -9.180 7.587 1.00 95.94 86 LYS A C 1
ATOM 719 O O . LYS A 1 86 ? -2.440 -9.465 8.016 1.00 95.94 86 LYS A O 1
ATOM 724 N N . THR A 1 87 ? -3.875 -9.277 6.297 1.00 97.12 87 THR A N 1
ATOM 725 C CA . THR A 1 87 ? -2.957 -9.787 5.267 1.00 97.12 87 THR A CA 1
ATOM 726 C C . THR A 1 87 ? -2.633 -8.709 4.237 1.00 97.12 87 THR A C 1
ATOM 728 O O . THR A 1 87 ? -3.528 -7.997 3.790 1.00 97.12 87 THR A O 1
ATOM 731 N N . ILE A 1 88 ? -1.356 -8.610 3.875 1.00 97.50 88 ILE A N 1
ATOM 732 C CA . ILE A 1 88 ? -0.793 -7.771 2.817 1.00 97.50 88 ILE A CA 1
ATOM 733 C C . ILE A 1 88 ? -0.325 -8.733 1.722 1.00 97.50 88 ILE A C 1
ATOM 735 O O . ILE A 1 88 ? 0.563 -9.548 1.965 1.00 97.50 88 ILE A O 1
ATOM 739 N N . ALA A 1 89 ? -0.950 -8.691 0.554 1.00 96.25 89 ALA A N 1
ATOM 740 C CA . ALA A 1 89 ? -0.648 -9.555 -0.579 1.00 96.25 89 ALA A CA 1
ATOM 741 C C . ALA A 1 89 ? -0.018 -8.729 -1.703 1.00 96.25 89 ALA A C 1
ATOM 743 O O . ALA A 1 89 ? -0.610 -7.745 -2.126 1.00 96.25 89 ALA A O 1
ATOM 744 N N . CYS A 1 90 ? 1.154 -9.121 -2.188 1.00 95.06 90 CYS A N 1
ATOM 745 C CA . CYS A 1 90 ? 1.808 -8.488 -3.331 1.00 95.06 90 CYS A CA 1
ATOM 746 C C . CYS A 1 90 ? 1.624 -9.363 -4.572 1.00 95.06 90 CYS A C 1
ATOM 748 O O . CYS A 1 90 ? 2.056 -10.516 -4.565 1.00 95.06 90 CYS A O 1
ATOM 750 N N . TYR A 1 91 ? 0.991 -8.821 -5.610 1.00 91.94 91 TYR A N 1
ATOM 751 C CA . TYR A 1 91 ? 0.866 -9.435 -6.930 1.00 91.94 91 TYR A CA 1
ATOM 752 C C . TYR A 1 91 ? 1.817 -8.712 -7.874 1.00 91.94 91 TYR A C 1
ATOM 754 O O . TYR A 1 91 ? 1.662 -7.512 -8.104 1.00 91.94 91 TYR A O 1
ATOM 762 N N . TYR A 1 92 ? 2.825 -9.424 -8.368 1.00 86.81 92 TYR A N 1
ATOM 763 C CA . TYR A 1 92 ? 3.921 -8.807 -9.104 1.00 86.81 92 TYR A CA 1
ATOM 764 C C . TYR A 1 92 ? 4.564 -9.763 -10.102 1.00 86.81 92 TYR A C 1
ATOM 766 O O . TYR A 1 92 ? 4.545 -10.989 -9.934 1.00 86.81 92 TYR A O 1
ATOM 774 N N . ASN A 1 93 ? 5.182 -9.176 -11.124 1.00 79.56 93 ASN A N 1
ATOM 775 C CA . ASN A 1 93 ? 6.046 -9.890 -12.048 1.00 79.56 93 ASN A CA 1
ATOM 776 C C . ASN A 1 93 ? 7.393 -10.204 -11.371 1.00 79.56 93 ASN A C 1
ATOM 778 O O . ASN A 1 93 ? 7.994 -9.345 -10.729 1.00 79.56 93 ASN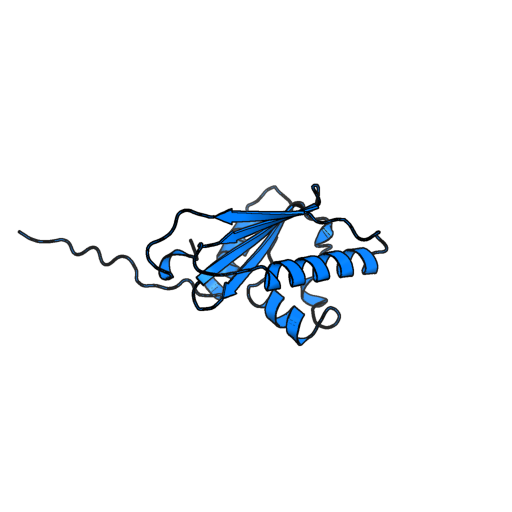 A O 1
ATOM 782 N N . LYS A 1 94 ? 7.892 -11.436 -11.520 1.00 70.62 94 LYS A N 1
ATOM 783 C CA . LYS A 1 94 ? 9.016 -12.002 -10.742 1.00 70.62 94 LYS A CA 1
ATOM 784 C C . LYS A 1 94 ? 10.337 -11.214 -10.844 1.00 70.62 94 LYS A C 1
ATOM 786 O O . LYS A 1 94 ? 11.232 -11.429 -10.033 1.00 70.62 94 LYS A O 1
ATOM 791 N N . ASN A 1 95 ? 10.466 -10.321 -11.819 1.00 71.75 95 ASN A N 1
ATOM 792 C CA . ASN A 1 95 ? 11.713 -9.631 -12.142 1.00 71.75 95 ASN A CA 1
ATOM 793 C C . ASN A 1 95 ? 12.110 -8.528 -11.141 1.00 71.75 95 ASN A C 1
ATOM 795 O O . ASN A 1 95 ? 13.246 -8.060 -11.195 1.00 71.75 95 ASN A O 1
ATOM 799 N N . LEU A 1 96 ? 11.217 -8.119 -10.231 1.00 79.31 96 LEU A N 1
ATOM 800 C CA . LEU A 1 96 ? 11.470 -7.056 -9.251 1.00 79.31 96 LEU A CA 1
ATOM 801 C C . LEU A 1 96 ? 11.220 -7.508 -7.801 1.00 79.31 96 LEU A C 1
ATOM 803 O O . LEU A 1 96 ? 10.460 -8.441 -7.540 1.00 79.31 96 LEU A O 1
ATOM 807 N N . ASN A 1 97 ? 11.879 -6.828 -6.855 1.00 86.19 97 ASN A N 1
ATOM 808 C CA . ASN A 1 97 ? 11.681 -6.991 -5.411 1.00 86.19 97 ASN A CA 1
ATOM 809 C C . ASN A 1 97 ? 10.796 -5.846 -4.883 1.00 86.19 97 ASN A C 1
ATOM 811 O O . ASN A 1 97 ? 11.069 -4.692 -5.199 1.00 86.19 97 ASN A O 1
ATOM 815 N N . TYR A 1 98 ? 9.789 -6.183 -4.070 1.00 90.81 98 TYR A N 1
ATOM 816 C CA . TYR A 1 98 ? 8.809 -5.256 -3.484 1.00 90.81 98 TYR A CA 1
ATOM 817 C C . TYR A 1 98 ? 8.830 -5.231 -1.940 1.00 90.81 98 TYR A C 1
ATOM 819 O O . TYR A 1 98 ? 7.878 -4.792 -1.289 1.00 90.81 98 TYR A O 1
ATOM 827 N N . GLU A 1 99 ? 9.880 -5.768 -1.309 1.00 92.00 99 GLU A N 1
ATOM 828 C CA . GLU A 1 99 ? 10.002 -5.836 0.155 1.00 92.00 99 GLU A CA 1
ATOM 829 C C . GLU A 1 99 ? 9.970 -4.456 0.822 1.00 92.00 99 GLU A C 1
ATOM 831 O O . GLU A 1 99 ? 9.379 -4.304 1.897 1.00 92.00 99 GLU A O 1
ATOM 836 N N . PHE A 1 100 ? 10.573 -3.448 0.185 1.00 93.62 100 PHE A N 1
ATOM 837 C CA . PHE A 1 100 ? 10.600 -2.083 0.701 1.00 93.62 100 PHE A CA 1
ATOM 838 C C . PHE A 1 100 ? 9.191 -1.478 0.727 1.00 93.62 100 PHE A C 1
ATOM 840 O O . PHE A 1 100 ? 8.725 -1.033 1.777 1.00 93.62 100 PHE A O 1
ATOM 847 N N . GLU A 1 101 ? 8.465 -1.549 -0.384 1.00 94.62 101 GLU A N 1
ATOM 848 C CA . GLU A 1 101 ? 7.104 -1.032 -0.540 1.00 94.62 101 GLU A CA 1
ATOM 849 C C . GLU A 1 101 ? 6.147 -1.735 0.426 1.00 94.62 101 GLU A C 1
ATOM 851 O O . GLU A 1 101 ? 5.353 -1.091 1.118 1.00 94.62 101 GLU A O 1
ATOM 856 N N . MET A 1 102 ? 6.281 -3.056 0.561 1.00 94.81 102 MET A N 1
ATOM 857 C CA . MET A 1 102 ? 5.532 -3.855 1.532 1.00 94.81 102 MET A CA 1
ATOM 858 C C . MET A 1 102 ? 5.791 -3.402 2.975 1.00 94.81 102 MET A C 1
ATOM 860 O O . MET A 1 102 ? 4.851 -3.291 3.772 1.00 94.81 102 MET A O 1
ATOM 864 N N . ALA A 1 103 ? 7.047 -3.114 3.331 1.00 95.31 103 ALA A N 1
ATOM 865 C CA . ALA A 1 103 ? 7.406 -2.612 4.655 1.00 95.31 103 ALA A CA 1
ATOM 866 C C . ALA A 1 103 ? 6.838 -1.205 4.911 1.00 95.31 103 ALA A C 1
ATOM 868 O O . ALA A 1 103 ? 6.312 -0.936 5.998 1.00 95.31 103 ALA A O 1
ATOM 869 N N . VAL A 1 104 ? 6.879 -0.328 3.907 1.00 95.50 104 VAL A N 1
ATOM 870 C CA . VAL A 1 104 ? 6.337 1.037 3.973 1.00 95.50 104 VAL A CA 1
ATOM 871 C C . VAL A 1 104 ? 4.820 1.011 4.151 1.00 95.50 104 VAL A C 1
ATOM 873 O O . VAL A 1 104 ? 4.298 1.678 5.049 1.00 95.50 104 VAL A O 1
ATOM 876 N N . ILE A 1 105 ? 4.109 0.184 3.381 1.00 96.00 105 ILE A N 1
ATOM 877 C CA . ILE A 1 105 ? 2.657 0.007 3.514 1.00 96.00 105 ILE A CA 1
ATOM 878 C C . ILE A 1 105 ? 2.306 -0.580 4.884 1.00 96.00 105 ILE A C 1
ATOM 880 O O . ILE A 1 105 ? 1.375 -0.114 5.544 1.00 96.00 105 ILE A O 1
ATOM 884 N N . LYS A 1 106 ? 3.076 -1.551 5.385 1.00 96.12 106 LYS A N 1
ATOM 885 C CA . LYS A 1 106 ? 2.878 -2.089 6.739 1.00 96.12 106 LYS A CA 1
ATOM 886 C C . LYS A 1 106 ? 3.053 -1.010 7.811 1.00 96.12 106 LYS A C 1
ATOM 888 O O . LYS A 1 106 ? 2.229 -0.928 8.726 1.00 96.12 106 LYS A O 1
ATOM 893 N N . LYS A 1 107 ? 4.076 -0.158 7.685 1.00 94.69 107 LYS A N 1
ATOM 894 C CA . LYS A 1 107 ? 4.288 1.000 8.568 1.00 94.69 107 LYS A CA 1
ATOM 895 C C . LYS A 1 107 ? 3.098 1.958 8.503 1.00 94.69 107 LYS A C 1
ATOM 897 O O . LYS A 1 107 ? 2.578 2.326 9.552 1.00 94.69 107 LYS A O 1
ATOM 902 N N . PHE A 1 108 ? 2.626 2.293 7.303 1.00 94.38 108 PHE A N 1
ATOM 903 C CA . PHE A 1 108 ? 1.436 3.122 7.099 1.00 94.38 108 PHE A CA 1
ATOM 904 C C . PHE A 1 108 ? 0.202 2.558 7.824 1.00 94.38 108 PHE A C 1
ATOM 906 O O . PHE A 1 108 ? -0.458 3.281 8.574 1.00 94.38 108 PHE A O 1
ATOM 913 N N . LEU A 1 109 ? -0.087 1.261 7.662 1.00 94.25 109 LEU A N 1
ATOM 914 C CA . LEU A 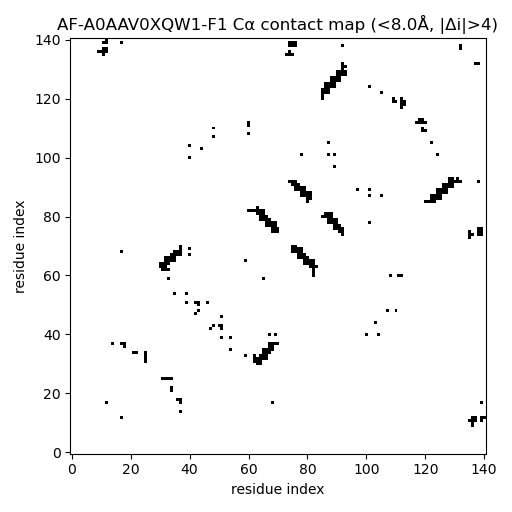1 109 ? -1.234 0.606 8.300 1.00 94.25 109 LEU A CA 1
ATOM 915 C C . LEU A 1 109 ? -1.143 0.650 9.830 1.00 94.25 109 LEU A C 1
ATOM 917 O O . LEU A 1 109 ? -2.131 0.967 10.491 1.00 94.25 109 LEU A O 1
ATOM 921 N N . ILE A 1 110 ? 0.037 0.374 10.393 1.00 93.38 110 ILE A N 1
ATOM 922 C CA . ILE A 1 110 ? 0.272 0.444 11.841 1.00 93.38 110 ILE A CA 1
ATOM 923 C C . ILE A 1 110 ? 0.095 1.878 12.344 1.00 93.38 110 ILE A C 1
ATOM 925 O O . ILE A 1 110 ? -0.651 2.102 13.293 1.00 93.38 110 ILE A O 1
ATOM 929 N N . SER A 1 111 ? 0.717 2.859 11.683 1.00 91.69 111 SER A N 1
ATOM 930 C CA . SER A 1 111 ? 0.576 4.270 12.051 1.00 91.69 111 SER A CA 1
ATOM 931 C C . SER A 1 111 ? -0.882 4.723 12.009 1.00 91.69 111 SER A C 1
ATOM 933 O O . SER A 1 111 ? -1.322 5.446 12.902 1.00 91.69 111 SER A O 1
ATOM 935 N N . ARG A 1 112 ? -1.663 4.263 11.022 1.00 90.25 112 ARG A N 1
ATOM 936 C CA . ARG A 1 112 ? -3.106 4.521 10.969 1.00 90.25 112 ARG A CA 1
ATOM 937 C C . ARG A 1 112 ? -3.839 3.937 12.163 1.00 90.25 112 ARG A C 1
ATOM 939 O O . ARG A 1 112 ? -4.610 4.673 12.765 1.00 90.25 112 ARG A O 1
ATOM 946 N N . GLN A 1 113 ? -3.592 2.670 12.502 1.00 91.38 113 GLN A N 1
ATOM 947 C CA . GLN A 1 113 ? -4.211 2.004 13.654 1.00 91.38 113 GLN A CA 1
ATOM 948 C C . GLN A 1 113 ? -3.936 2.767 14.950 1.00 91.38 113 GLN A C 1
ATOM 950 O O . GLN A 1 113 ? -4.875 3.087 15.672 1.00 91.38 113 GLN A O 1
ATOM 955 N N . THR A 1 114 ? -2.681 3.148 15.186 1.00 90.88 114 THR A N 1
ATOM 956 C CA . THR A 1 114 ? -2.300 3.901 16.383 1.00 90.88 114 THR A CA 1
ATOM 957 C C . THR A 1 114 ? -2.991 5.264 16.454 1.00 90.88 114 THR A C 1
ATOM 959 O O . THR A 1 114 ? -3.482 5.638 17.513 1.00 90.88 114 THR A O 1
ATOM 962 N N . ILE A 1 11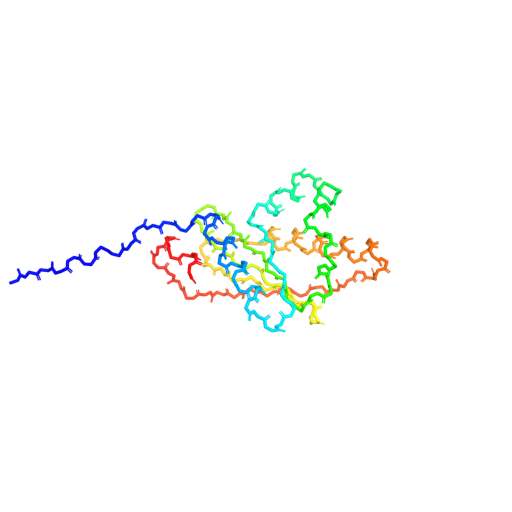5 ? -3.085 5.999 15.336 1.00 88.12 115 ILE A N 1
ATOM 963 C CA . ILE A 1 115 ? -3.744 7.320 15.302 1.00 88.12 115 ILE A CA 1
ATOM 964 C C . ILE A 1 115 ? -5.234 7.224 15.643 1.00 88.12 115 ILE A C 1
ATOM 966 O O . ILE A 1 115 ? -5.759 8.116 16.301 1.00 88.12 115 ILE A O 1
ATOM 970 N N . ILE A 1 116 ? -5.912 6.154 15.219 1.00 87.88 116 ILE A N 1
ATOM 971 C CA . ILE A 1 116 ? -7.324 5.926 15.561 1.00 87.88 116 ILE A CA 1
ATOM 972 C C . ILE A 1 116 ? -7.508 5.273 16.943 1.00 87.88 116 ILE A C 1
ATOM 974 O O . ILE A 1 116 ? -8.620 4.888 17.285 1.00 87.88 116 ILE A O 1
ATOM 978 N N . GLY A 1 117 ? -6.437 5.118 17.731 1.00 88.25 117 GLY A N 1
ATOM 979 C CA . GLY A 1 117 ? -6.477 4.527 19.073 1.00 88.25 117 GLY A CA 1
ATOM 980 C C . GLY A 1 117 ? -6.560 2.997 19.102 1.00 88.25 117 GLY A C 1
ATOM 981 O O . GLY A 1 117 ? -6.771 2.412 20.161 1.00 88.25 117 GLY A O 1
ATOM 982 N N . HIS A 1 118 ? -6.389 2.324 17.963 1.00 89.00 118 HIS A N 1
ATOM 983 C CA . HIS A 1 118 ? -6.364 0.865 17.891 1.00 89.00 118 HIS A CA 1
ATOM 984 C C . HIS A 1 118 ? -4.955 0.313 18.142 1.00 89.00 118 HIS A C 1
ATOM 986 O O . HIS A 1 118 ? -3.952 0.879 17.705 1.00 89.00 118 HIS A O 1
ATOM 992 N N . HIS A 1 119 ? -4.880 -0.864 18.769 1.00 88.88 119 HIS A N 1
ATOM 993 C CA . HIS A 1 119 ? -3.616 -1.576 18.938 1.00 88.88 119 HIS A CA 1
ATOM 994 C C . HIS A 1 119 ? -3.026 -2.003 17.572 1.00 88.88 119 HIS A C 1
ATOM 996 O O . HIS A 1 119 ? -3.758 -2.555 16.735 1.00 88.88 119 HIS A O 1
ATOM 1002 N N . PRO A 1 120 ? -1.709 -1.827 17.343 1.00 91.19 120 PRO A N 1
ATOM 1003 C CA . PRO A 1 120 ? -1.026 -2.310 16.145 1.00 91.19 120 PRO A CA 1
ATOM 1004 C C . PRO A 1 120 ? -1.281 -3.798 15.888 1.00 91.19 120 PRO A C 1
ATOM 1006 O O . PRO A 1 120 ? -1.039 -4.653 16.741 1.00 91.19 120 PRO A O 1
ATOM 1009 N N . SER A 1 121 ? -1.783 -4.137 14.703 1.00 90.31 121 SER A N 1
ATOM 1010 C CA . SER A 1 121 ? -2.003 -5.536 14.328 1.00 90.31 121 SER A CA 1
ATOM 1011 C C . SER A 1 121 ? -0.726 -6.193 13.807 1.00 90.31 121 SER A C 1
ATOM 1013 O O . SER A 1 121 ? 0.109 -5.557 13.161 1.00 90.31 121 SER A O 1
ATOM 1015 N N . LYS A 1 122 ? -0.600 -7.506 14.019 1.00 93.19 122 LYS A N 1
ATOM 1016 C CA . LYS A 1 122 ? 0.423 -8.321 13.355 1.00 93.19 122 LYS A CA 1
ATOM 1017 C C . LYS A 1 122 ? -0.033 -8.626 11.927 1.00 93.19 122 LYS A C 1
ATOM 1019 O O . LYS A 1 122 ? -0.851 -9.512 11.712 1.00 93.19 122 LYS A O 1
ATOM 1024 N N . TRP A 1 123 ? 0.476 -7.860 10.967 1.00 93.81 123 TRP A N 1
ATOM 1025 C CA . TRP A 1 123 ? 0.171 -8.045 9.547 1.00 93.81 123 TRP A CA 1
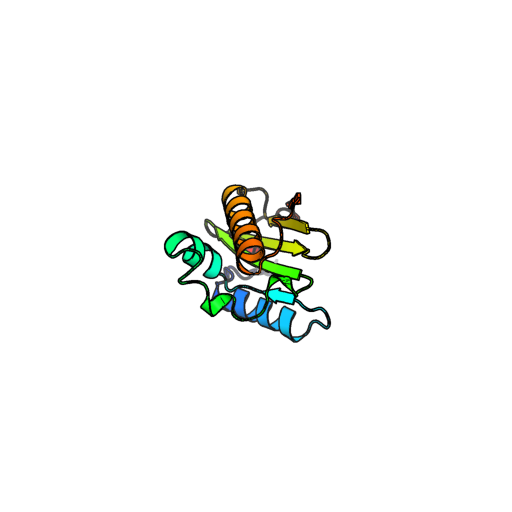ATOM 1026 C C . TRP A 1 123 ? 1.045 -9.139 8.920 1.00 93.81 123 TRP A C 1
ATOM 1028 O O . TRP A 1 123 ? 2.278 -9.079 9.038 1.00 93.81 123 TRP A O 1
ATOM 1038 N N . LYS A 1 124 ? 0.403 -10.100 8.244 1.00 95.62 124 LYS A N 1
ATOM 1039 C CA . LYS A 1 124 ? 1.045 -11.163 7.454 1.00 95.62 124 LYS A CA 1
ATOM 1040 C C . LYS A 1 124 ? 1.312 -10.666 6.034 1.00 95.62 124 LYS A C 1
ATOM 1042 O O . LYS A 1 124 ? 0.395 -10.151 5.402 1.00 95.62 124 LYS A O 1
ATOM 1047 N N . SER A 1 125 ? 2.527 -10.862 5.534 1.00 95.25 125 SER A N 1
ATOM 1048 C CA . SER A 1 125 ? 2.882 -10.586 4.137 1.00 95.25 125 SER A CA 1
ATOM 1049 C C . SER A 1 125 ? 2.822 -11.873 3.315 1.00 95.25 125 SER A C 1
ATOM 1051 O O . SER A 1 125 ? 3.271 -12.920 3.784 1.00 95.25 125 SER A O 1
ATOM 1053 N N . ILE A 1 126 ? 2.250 -11.807 2.114 1.00 93.69 126 ILE A N 1
ATOM 1054 C CA . ILE A 1 126 ? 2.180 -12.909 1.149 1.00 93.69 126 ILE A CA 1
ATOM 1055 C C . ILE A 1 126 ? 2.582 -12.366 -0.224 1.00 93.69 126 ILE A C 1
ATOM 1057 O O . ILE A 1 126 ? 2.198 -11.258 -0.591 1.00 93.69 126 ILE A O 1
ATOM 1061 N N . TYR A 1 127 ? 3.341 -13.158 -0.970 1.00 91.94 127 TYR A N 1
ATOM 1062 C CA . TYR A 1 127 ? 3.836 -12.826 -2.300 1.00 91.94 127 TYR A CA 1
ATOM 1063 C C . TYR A 1 127 ? 3.217 -13.798 -3.302 1.00 91.94 127 TYR A C 1
ATOM 1065 O O . TYR A 1 127 ? 3.331 -15.013 -3.138 1.00 91.94 127 TYR A O 1
ATOM 1073 N N . PHE A 1 128 ? 2.531 -13.264 -4.308 1.00 87.25 128 PHE A N 1
ATOM 1074 C CA . PHE A 1 128 ? 1.914 -14.025 -5.384 1.00 87.25 128 PHE A CA 1
ATOM 1075 C C . PHE A 1 128 ? 2.620 -13.698 -6.692 1.00 87.25 128 PHE A C 1
ATOM 1077 O O . PHE A 1 128 ? 2.500 -12.597 -7.229 1.00 87.25 128 PHE A O 1
ATOM 1084 N N . HIS A 1 129 ? 3.342 -14.687 -7.211 1.00 77.88 129 HIS A N 1
ATOM 1085 C CA . HIS A 1 129 ? 3.887 -14.622 -8.556 1.00 77.88 129 HIS A CA 1
ATOM 1086 C C . HIS A 1 129 ? 2.743 -14.813 -9.550 1.00 77.88 129 HIS A C 1
ATOM 1088 O O . HIS A 1 129 ? 2.165 -15.898 -9.634 1.00 77.88 129 HIS A O 1
ATOM 1094 N N . ILE A 1 130 ? 2.406 -13.754 -10.279 1.00 73.75 130 ILE A N 1
ATOM 1095 C CA . ILE A 1 130 ? 1.480 -13.848 -11.410 1.00 73.75 130 ILE A CA 1
ATOM 1096 C C . ILE A 1 130 ? 2.213 -14.446 -12.625 1.00 73.75 130 ILE A C 1
ATOM 1098 O O . ILE A 1 130 ? 3.449 -14.398 -12.664 1.00 73.75 130 ILE A O 1
ATOM 1102 N N . PRO A 1 131 ? 1.498 -15.060 -13.591 1.00 65.81 131 PRO A N 1
ATOM 1103 C CA . PRO A 1 131 ? 2.119 -15.628 -14.784 1.00 65.81 131 PRO A CA 1
ATOM 1104 C C . PRO A 1 131 ? 3.071 -14.623 -15.439 1.00 65.81 131 PRO A C 1
ATOM 1106 O O . PRO A 1 131 ? 2.698 -13.472 -15.655 1.00 65.81 131 PRO A O 1
ATOM 1109 N N . ILE A 1 132 ? 4.304 -15.056 -15.721 1.00 56.44 132 ILE A N 1
ATOM 1110 C CA . ILE A 1 132 ? 5.348 -14.191 -16.280 1.00 56.44 132 ILE A CA 1
ATOM 1111 C C . ILE A 1 132 ? 4.872 -13.707 -17.645 1.00 56.44 132 ILE A C 1
ATOM 1113 O O . ILE A 1 132 ? 4.731 -14.492 -18.583 1.00 56.44 132 ILE A O 1
ATOM 1117 N N . GLN A 1 133 ? 4.638 -12.409 -17.755 1.00 57.41 133 GLN A N 1
ATOM 1118 C CA . GLN A 1 133 ? 4.377 -11.783 -19.036 1.00 57.41 133 GLN A CA 1
ATOM 1119 C C . GLN A 1 133 ? 5.717 -11.481 -19.708 1.00 57.41 133 GLN A C 1
ATOM 1121 O O . GLN A 1 133 ? 6.656 -10.995 -19.078 1.00 57.41 133 GLN A O 1
ATOM 1126 N N . SER A 1 134 ? 5.818 -11.772 -21.003 1.00 50.09 134 SER A N 1
ATOM 1127 C CA . SER A 1 134 ? 7.055 -11.632 -21.781 1.00 50.09 134 SER A CA 1
ATOM 1128 C C . SER A 1 134 ? 7.492 -10.180 -22.022 1.00 50.09 134 SER A C 1
ATOM 1130 O O . SER A 1 134 ? 8.557 -9.956 -22.589 1.00 50.09 134 SER A O 1
ATOM 1132 N N . SER A 1 135 ? 6.687 -9.188 -21.625 1.00 53.62 135 SER A N 1
ATOM 1133 C CA . SER A 1 135 ? 6.980 -7.766 -21.818 1.00 53.62 135 SER A CA 1
ATOM 1134 C C . SER A 1 135 ? 6.403 -6.911 -20.691 1.00 53.62 135 SER A C 1
ATOM 1136 O O . SER A 1 135 ? 5.223 -7.060 -20.373 1.00 53.62 135 SER A O 1
ATOM 1138 N N . SER A 1 136 ? 7.185 -5.942 -20.203 1.00 57.25 136 SER A N 1
ATOM 1139 C CA . SER A 1 136 ? 6.775 -4.945 -19.194 1.00 57.25 136 SER A CA 1
ATOM 1140 C C . SER A 1 136 ? 5.491 -4.187 -19.560 1.00 57.25 136 SER A C 1
ATOM 1142 O O . SER A 1 136 ? 4.708 -3.815 -18.689 1.00 57.25 136 SER A O 1
ATOM 1144 N N . HIS A 1 137 ? 5.223 -4.038 -20.862 1.00 54.12 137 HIS A N 1
ATOM 1145 C CA . HIS A 1 137 ? 4.021 -3.417 -21.431 1.00 54.12 137 HIS A CA 1
ATOM 1146 C C . HIS A 1 137 ? 2.698 -4.032 -20.952 1.00 54.12 137 HIS A C 1
ATOM 1148 O O . HIS A 1 137 ? 1.691 -3.331 -20.922 1.00 54.12 137 HIS A O 1
ATOM 1154 N N . ASN A 1 138 ? 2.698 -5.308 -20.557 1.00 56.97 138 ASN A N 1
ATOM 1155 C CA . ASN A 1 138 ? 1.485 -6.009 -20.136 1.00 56.97 138 ASN A CA 1
ATOM 1156 C C . ASN A 1 138 ? 1.310 -6.046 -18.614 1.00 56.97 138 ASN A C 1
ATOM 1158 O O . ASN A 1 138 ? 0.301 -6.568 -18.157 1.00 56.97 138 ASN A O 1
ATOM 1162 N N . SER A 1 139 ? 2.249 -5.504 -17.830 1.00 55.69 139 SER A N 1
ATOM 1163 C CA . SER A 1 139 ? 2.193 -5.597 -16.361 1.00 55.69 139 SER A CA 1
ATOM 1164 C C . SER A 1 139 ? 1.005 -4.842 -15.747 1.00 55.69 139 SER A C 1
ATOM 1166 O O . SER A 1 139 ? 0.617 -5.120 -14.615 1.00 55.69 139 SER A O 1
ATOM 1168 N N . GLY A 1 140 ? 0.440 -3.883 -16.489 1.00 54.81 140 GLY A N 1
ATOM 1169 C CA . GLY A 1 140 ? -0.734 -3.096 -16.104 1.00 54.81 140 GLY A CA 1
ATOM 1170 C C . GLY A 1 140 ? -2.079 -3.848 -16.135 1.00 54.81 140 GLY A C 1
ATOM 1171 O O . GLY A 1 140 ? -2.826 -3.711 -15.165 1.00 54.81 140 GLY A O 1
ATOM 1172 N N . PRO A 1 141 ? -2.438 -4.563 -17.222 1.00 58.31 141 PRO A N 1
ATOM 1173 C CA . PRO A 1 141 ? -3.663 -5.364 -17.313 1.00 58.31 141 PRO A CA 1
ATOM 1174 C C . PRO A 1 141 ? -3.585 -6.664 -16.506 1.00 58.31 141 PRO A C 1
ATOM 1176 O O . PRO A 1 141 ? -4.585 -6.950 -15.806 1.00 58.31 141 PRO A O 1
#

Radius of gyration: 16.86 Å; Cα contacts (8 Å, |Δi|>4): 192; chains: 1; bounding box: 32×32×67 Å

pLDDT: mean 83.73, std 15.71, range [38.47, 97.5]

Sequence (141 aa):
MAGFGTTFYTYKYNENMINKYLDLITTQSTLKIHAFNVDFLDKYLNDGMRETRVWTKIPVLNTKIILFPIHIKEEWALIVIFTKIKTIACYYNKNLNYEFEMAVIKKFLISRQTIIGHHPSKWKSIYFHIPIQSSSHNSGP